Protein AF-K3YWV7-F1 (afdb_monomer_lite)

Structure (mmCIF, N/CA/C/O backbone):
data_AF-K3YWV7-F1
#
_entry.id   AF-K3YWV7-F1
#
loop_
_atom_site.group_PDB
_atom_site.id
_atom_site.type_symbol
_atom_site.label_atom_id
_atom_site.label_alt_id
_atom_site.label_comp_id
_atom_site.label_asym_id
_atom_site.label_entity_id
_atom_site.label_seq_id
_atom_site.pdbx_PDB_ins_code
_atom_site.Cartn_x
_atom_site.Cartn_y
_atom_site.Cartn_z
_atom_site.occupancy
_atom_site.B_iso_or_equiv
_atom_site.auth_seq_id
_atom_site.auth_comp_id
_atom_site.auth_asym_id
_atom_site.auth_atom_id
_atom_site.pdbx_PDB_model_num
ATOM 1 N N . MET A 1 1 ? 2.088 -19.527 16.242 1.00 60.69 1 MET A N 1
ATOM 2 C CA . MET A 1 1 ? 1.527 -18.838 15.055 1.00 60.69 1 MET A CA 1
ATOM 3 C C . MET A 1 1 ? 2.644 -18.541 14.073 1.00 60.69 1 MET A C 1
ATOM 5 O O . MET A 1 1 ? 3.664 -18.003 14.486 1.00 60.69 1 MET A O 1
ATOM 9 N N . LEU A 1 2 ? 2.454 -18.867 12.795 1.00 76.44 2 LEU A N 1
ATOM 10 C CA . LEU A 1 2 ? 3.377 -18.468 11.728 1.00 76.44 2 LEU A CA 1
ATOM 11 C C . LEU A 1 2 ? 3.312 -16.942 11.527 1.00 76.44 2 LEU A C 1
ATOM 13 O O . LEU A 1 2 ? 2.233 -16.349 11.614 1.00 76.44 2 LEU A O 1
ATOM 17 N N . LYS A 1 3 ? 4.450 -16.299 11.231 1.00 75.12 3 LYS A N 1
ATOM 18 C CA . LYS A 1 3 ? 4.530 -14.839 10.995 1.00 75.12 3 LYS A CA 1
ATOM 19 C C . LYS A 1 3 ? 3.562 -14.364 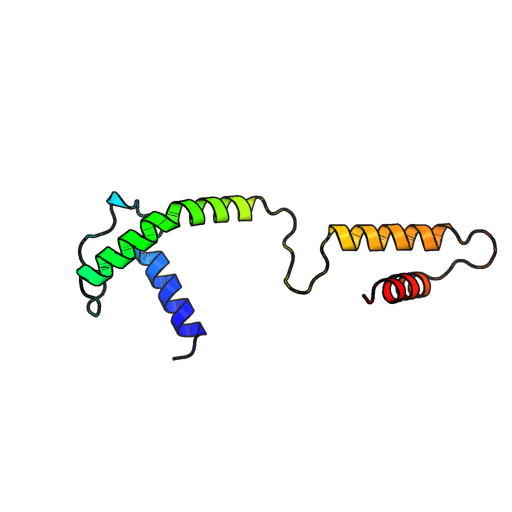9.899 1.00 75.12 3 LYS A C 1
ATOM 21 O O . LYS A 1 3 ? 3.016 -13.268 9.993 1.00 75.12 3 LYS A O 1
ATOM 26 N N . SER A 1 4 ? 3.301 -15.207 8.900 1.00 74.56 4 SER A N 1
ATOM 27 C CA . SER A 1 4 ? 2.344 -14.951 7.817 1.00 74.56 4 SER A CA 1
ATOM 28 C C . SER A 1 4 ? 0.905 -14.782 8.319 1.00 74.56 4 SER A C 1
ATOM 30 O O . SER A 1 4 ? 0.239 -13.818 7.949 1.00 74.56 4 SER A O 1
ATOM 32 N N . GLN A 1 5 ? 0.445 -15.653 9.221 1.00 76.06 5 GLN A N 1
ATOM 33 C CA . GLN A 1 5 ? -0.896 -15.564 9.812 1.00 76.06 5 GLN A CA 1
ATOM 34 C C . GLN A 1 5 ? -1.056 -14.315 10.687 1.00 76.06 5 GLN A C 1
ATOM 36 O O . GLN A 1 5 ? -2.095 -13.659 10.653 1.00 76.06 5 GLN A O 1
ATOM 41 N N . GLN A 1 6 ? -0.013 -13.941 11.437 1.00 81.44 6 GLN A N 1
ATOM 42 C CA . GLN A 1 6 ? -0.017 -12.695 12.214 1.00 81.44 6 GLN A CA 1
ATOM 43 C C . GLN A 1 6 ? -0.104 -11.462 11.304 1.00 81.44 6 GLN A C 1
ATOM 45 O O . GLN A 1 6 ? -0.849 -10.528 11.602 1.00 81.44 6 GLN A O 1
ATOM 50 N N . GLY A 1 7 ? 0.625 -11.465 10.184 1.00 82.12 7 GLY A N 1
ATOM 51 C CA . GLY A 1 7 ? 0.573 -10.396 9.185 1.00 82.12 7 GLY A CA 1
ATOM 52 C C . GLY A 1 7 ? -0.816 -10.241 8.563 1.00 82.12 7 GLY A C 1
ATOM 53 O O . GLY A 1 7 ? -1.341 -9.129 8.505 1.00 82.12 7 GLY A O 1
ATOM 54 N N . GLN A 1 8 ? -1.444 -11.353 8.174 1.00 85.81 8 GLN A N 1
ATOM 55 C CA . GLN A 1 8 ? -2.806 -11.354 7.632 1.00 85.81 8 GLN A CA 1
ATOM 56 C C . GLN A 1 8 ? -3.825 -10.819 8.644 1.00 85.81 8 GLN A C 1
ATOM 58 O O . GLN A 1 8 ? -4.634 -9.963 8.292 1.00 85.81 8 GLN A O 1
ATOM 63 N N . GLY A 1 9 ? -3.745 -11.247 9.908 1.00 88.12 9 GLY A N 1
ATOM 64 C CA . GLY A 1 9 ? -4.625 -10.746 10.967 1.00 88.12 9 GLY A CA 1
ATOM 65 C C . GLY A 1 9 ? -4.511 -9.231 11.161 1.00 88.12 9 GLY A C 1
ATOM 66 O O . GLY A 1 9 ? -5.523 -8.532 11.185 1.00 88.12 9 GLY A O 1
ATOM 67 N N . ARG A 1 10 ? -3.282 -8.698 11.208 1.00 84.44 10 ARG A N 1
ATOM 68 C CA . ARG A 1 10 ? -3.038 -7.246 11.315 1.00 84.44 10 ARG A CA 1
ATOM 69 C C . ARG A 1 10 ? -3.595 -6.473 10.123 1.00 84.44 10 ARG A C 1
ATOM 71 O O . ARG A 1 10 ? -4.174 -5.405 10.309 1.00 84.44 10 ARG A O 1
ATOM 78 N N . TYR A 1 11 ? -3.423 -6.999 8.911 1.00 87.19 11 TYR A N 1
ATOM 79 C CA . TYR A 1 11 ? -3.949 -6.370 7.702 1.00 87.19 11 TYR A CA 1
ATOM 80 C C . TYR A 1 11 ? -5.481 -6.300 7.722 1.00 87.19 11 TYR A C 1
ATOM 82 O O . TYR A 1 11 ? -6.041 -5.234 7.472 1.00 87.19 11 TYR A O 1
ATOM 90 N N . GLN A 1 12 ? -6.155 -7.402 8.066 1.00 89.00 12 GLN A N 1
ATOM 91 C CA . GLN A 1 12 ? -7.620 -7.449 8.133 1.00 89.00 12 GLN A CA 1
ATOM 92 C C . GLN A 1 12 ? -8.173 -6.514 9.212 1.00 89.00 12 GLN A C 1
ATOM 94 O O . GLN A 1 12 ? -9.117 -5.772 8.951 1.00 89.00 12 GLN A O 1
ATOM 99 N N . PHE A 1 13 ? -7.540 -6.488 10.387 1.00 87.25 13 PHE A N 1
ATOM 100 C CA . PHE A 1 13 ? -7.890 -5.569 11.469 1.00 87.25 13 PHE A CA 1
ATOM 101 C C . PHE A 1 13 ? -7.790 -4.106 11.026 1.00 87.25 13 PHE A C 1
ATOM 103 O O . PHE A 1 13 ? -8.756 -3.351 11.102 1.00 87.25 13 PHE A O 1
ATOM 110 N N . LYS A 1 14 ? -6.646 -3.726 10.442 1.00 84.88 14 LYS A N 1
ATOM 111 C CA . LYS A 1 14 ? -6.447 -2.380 9.891 1.00 84.88 14 LYS A CA 1
ATOM 112 C C . LYS A 1 14 ? -7.511 -2.038 8.842 1.00 84.88 14 LYS A C 1
ATOM 114 O O . LYS A 1 14 ? -8.042 -0.932 8.824 1.00 84.88 14 LYS A O 1
ATOM 119 N N . LYS A 1 15 ? -7.831 -2.987 7.961 1.00 85.75 15 LYS A N 1
ATOM 120 C CA . LYS A 1 15 ? -8.817 -2.785 6.898 1.00 85.75 15 LYS A CA 1
ATOM 121 C C . LYS A 1 15 ? -10.233 -2.574 7.439 1.00 85.75 15 LYS A C 1
ATOM 123 O O . LYS A 1 15 ? -10.961 -1.782 6.856 1.00 85.75 15 LYS A O 1
ATOM 128 N N . LYS A 1 16 ? -10.614 -3.268 8.512 1.00 86.25 16 LYS A N 1
ATOM 129 C CA . LYS A 1 16 ? -11.955 -3.188 9.102 1.00 86.25 16 LYS A CA 1
ATOM 130 C C . LYS A 1 16 ? -12.160 -1.913 9.919 1.00 86.25 16 LYS A C 1
ATOM 132 O O . LYS A 1 16 ? -13.185 -1.262 9.762 1.00 86.25 16 LYS A O 1
ATOM 137 N N . ASP A 1 17 ? -11.194 -1.582 10.772 1.00 83.88 17 ASP A N 1
ATOM 138 C CA . ASP A 1 17 ? -11.404 -0.592 11.835 1.00 83.88 17 ASP A CA 1
ATOM 139 C C . ASP A 1 17 ? -10.762 0.776 11.539 1.00 83.88 17 ASP A C 1
ATOM 141 O O . ASP A 1 17 ? -10.998 1.732 12.273 1.00 83.88 17 ASP A O 1
ATOM 145 N N . PHE A 1 18 ? -9.962 0.892 10.469 1.00 82.31 18 PHE A N 1
ATOM 146 C CA . PHE A 1 18 ? -9.226 2.124 10.150 1.00 82.31 18 PHE A CA 1
ATOM 147 C C . PHE A 1 18 ? -9.353 2.595 8.695 1.00 82.31 18 PHE A C 1
ATOM 149 O O . PHE A 1 18 ? -9.396 3.797 8.436 1.00 82.31 18 PHE A O 1
ATOM 156 N N . ASN A 1 19 ? -9.383 1.690 7.712 1.00 82.75 19 ASN A N 1
ATOM 157 C CA . ASN A 1 19 ? -9.428 2.111 6.308 1.00 82.75 19 ASN A CA 1
ATOM 158 C C . ASN A 1 19 ? -10.767 2.788 5.965 1.00 82.75 19 ASN A C 1
ATOM 160 O O . ASN A 1 19 ? -11.830 2.212 6.165 1.00 82.75 19 ASN A O 1
ATOM 164 N N . GLY A 1 20 ? -10.704 3.989 5.380 1.00 78.19 20 GLY A N 1
ATOM 165 C CA . GLY A 1 20 ? -11.888 4.753 4.964 1.00 78.19 20 GLY A CA 1
ATOM 166 C C . GLY A 1 20 ? -12.576 5.530 6.091 1.00 78.19 20 GLY A C 1
ATOM 167 O O . GLY A 1 20 ? -13.554 6.225 5.830 1.00 78.19 20 GLY A O 1
ATOM 168 N N . ILE A 1 21 ? -12.057 5.459 7.320 1.00 80.12 21 ILE A N 1
ATOM 169 C CA . ILE A 1 21 ? -12.570 6.203 8.472 1.00 80.12 21 ILE A CA 1
ATOM 170 C C . ILE A 1 21 ? -11.646 7.398 8.720 1.00 80.12 21 ILE A C 1
ATOM 172 O O . ILE A 1 21 ? -10.430 7.249 8.836 1.00 80.12 21 ILE A O 1
ATOM 176 N N . ALA A 1 22 ? -12.213 8.605 8.778 1.00 76.00 22 ALA A N 1
ATOM 177 C CA . ALA A 1 22 ? -11.457 9.793 9.166 1.00 76.00 22 ALA A CA 1
ATOM 178 C C . ALA A 1 22 ? -10.979 9.655 10.620 1.00 76.00 22 ALA A C 1
ATOM 180 O O . ALA A 1 22 ? -11.720 9.143 11.453 1.00 76.00 22 ALA A O 1
ATOM 181 N N . ALA A 1 23 ? -9.784 10.157 10.947 1.00 73.62 23 ALA A N 1
ATOM 182 C CA . ALA A 1 23 ? -9.200 10.037 12.291 1.00 73.62 23 ALA A CA 1
ATOM 183 C C . ALA A 1 23 ? -10.149 10.494 13.419 1.00 73.62 23 ALA A C 1
ATOM 185 O O . ALA A 1 23 ? -10.199 9.875 14.476 1.00 73.62 23 ALA A O 1
ATOM 186 N N . ASN A 1 24 ? -10.959 11.525 13.159 1.00 77.25 24 ASN A N 1
ATOM 187 C CA . ASN A 1 24 ? -11.936 12.069 14.108 1.00 77.25 24 ASN A CA 1
ATOM 188 C C . ASN A 1 24 ? -13.154 11.155 14.345 1.00 77.25 24 ASN A C 1
ATOM 190 O O . ASN A 1 24 ? -13.870 11.338 15.322 1.00 77.25 24 ASN A O 1
ATOM 194 N N . ASN A 1 25 ? -13.387 10.184 13.458 1.00 78.50 25 ASN A N 1
ATOM 195 C CA . ASN A 1 25 ? -14.525 9.263 13.490 1.00 78.50 25 ASN A CA 1
ATOM 196 C C . ASN A 1 25 ? -14.133 7.859 13.979 1.00 78.50 25 ASN A C 1
ATOM 198 O O . ASN A 1 25 ? -14.977 6.963 13.998 1.00 78.50 25 ASN A O 1
ATOM 202 N N . VAL A 1 26 ? -12.864 7.640 14.340 1.00 80.81 26 VAL A N 1
ATOM 203 C CA . VAL A 1 26 ? -12.424 6.356 14.891 1.00 80.81 26 VAL A CA 1
ATOM 204 C C . VAL A 1 26 ? -13.034 6.188 16.292 1.00 80.81 26 VAL A C 1
ATOM 206 O O . VAL A 1 26 ? -12.933 7.111 17.105 1.00 80.81 26 VAL A O 1
ATOM 209 N N . PRO A 1 27 ? -13.673 5.042 16.603 1.00 80.56 27 PRO A N 1
ATOM 210 C CA . PRO A 1 27 ? -14.298 4.819 17.904 1.00 80.56 27 PRO A CA 1
ATOM 211 C C . PRO A 1 27 ? -13.318 5.038 19.058 1.00 80.56 27 PRO A C 1
ATOM 213 O O . PRO A 1 27 ? -12.170 4.621 18.978 1.00 80.56 27 PRO A O 1
ATOM 216 N N . THR A 1 28 ? -13.761 5.642 20.160 1.00 79.19 28 THR A N 1
ATOM 217 C CA . THR A 1 28 ? -12.913 5.844 21.355 1.00 79.19 28 THR A CA 1
ATOM 218 C C . THR A 1 28 ? -12.818 4.590 22.230 1.00 79.19 28 THR A C 1
ATOM 220 O O . THR A 1 28 ? -11.909 4.467 23.049 1.00 79.19 28 THR A O 1
ATOM 223 N N . LYS A 1 29 ? -13.760 3.654 22.058 1.00 83.19 29 LYS A N 1
ATOM 224 C CA . LYS A 1 29 ? -13.785 2.354 22.736 1.00 83.19 29 LYS A CA 1
ATOM 225 C C . LYS A 1 29 ? -13.221 1.269 21.833 1.00 83.19 29 LYS A C 1
ATOM 227 O O . LYS A 1 29 ? -13.467 1.273 20.626 1.00 83.19 29 LYS A O 1
ATOM 232 N N . THR A 1 30 ? -12.512 0.328 22.439 1.00 82.50 30 THR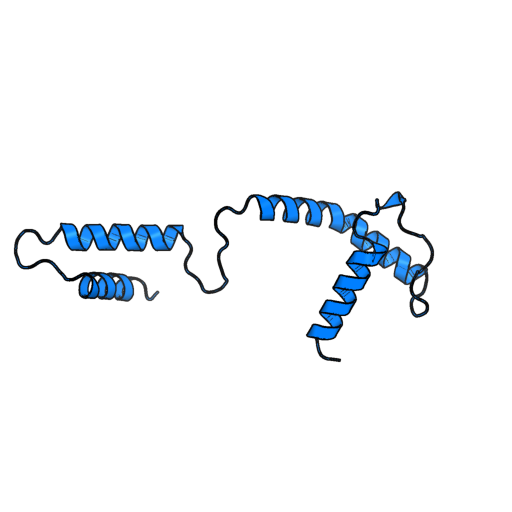 A N 1
ATOM 233 C CA . THR A 1 30 ? -11.923 -0.816 21.749 1.00 82.50 30 THR A CA 1
ATOM 234 C C . THR A 1 30 ? -12.996 -1.697 21.085 1.00 82.50 30 THR A C 1
ATOM 236 O O . THR A 1 30 ? -13.904 -2.186 21.761 1.00 82.50 30 THR A O 1
ATOM 239 N N . PRO A 1 31 ? -12.897 -1.966 19.769 1.00 82.44 31 PRO A N 1
ATOM 240 C CA . PRO A 1 31 ? -13.743 -2.958 19.103 1.00 82.44 31 PRO A CA 1
ATOM 241 C C . PRO A 1 31 ? -13.294 -4.398 19.405 1.00 82.44 31 PRO A C 1
ATOM 243 O O . PRO A 1 31 ? -13.959 -5.357 19.011 1.00 82.44 31 PRO A O 1
ATOM 246 N N . VAL A 1 32 ? -12.154 -4.566 20.086 1.00 83.88 32 VAL A N 1
ATOM 247 C CA . VAL A 1 32 ? -11.542 -5.859 20.389 1.00 83.88 32 VAL A CA 1
ATOM 248 C C . VAL A 1 32 ? -11.674 -6.144 21.876 1.00 83.88 32 VAL A C 1
ATOM 250 O O . VAL A 1 32 ? -11.097 -5.446 22.707 1.00 83.88 32 VAL A O 1
ATOM 253 N N . THR A 1 33 ? -12.368 -7.229 22.210 1.00 81.44 33 THR A N 1
ATOM 254 C CA . THR A 1 33 ? -12.633 -7.649 23.596 1.00 81.44 33 THR A CA 1
ATOM 255 C C . THR A 1 33 ? 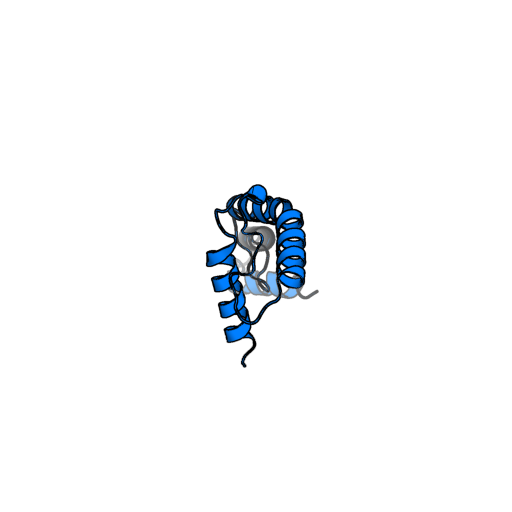-11.370 -7.949 24.404 1.00 81.44 33 THR A C 1
ATOM 257 O O . THR A 1 33 ? -11.378 -7.841 25.625 1.00 81.44 33 THR A O 1
ATOM 260 N N . THR A 1 34 ? -10.271 -8.310 23.741 1.00 86.25 34 THR A N 1
ATOM 261 C CA . THR A 1 34 ? -8.988 -8.629 24.383 1.00 86.25 34 THR A CA 1
ATOM 262 C C . THR A 1 34 ? -8.081 -7.416 24.598 1.00 86.25 34 THR A C 1
ATOM 264 O O . THR A 1 34 ? -7.006 -7.567 25.175 1.00 86.25 34 THR A O 1
ATOM 267 N N . MET A 1 35 ? -8.444 -6.237 24.088 1.00 88.25 35 MET A N 1
ATOM 268 C CA . MET A 1 35 ? -7.611 -5.032 24.123 1.00 88.25 35 MET A CA 1
ATOM 269 C C . MET A 1 35 ? -8.263 -3.981 25.013 1.00 88.25 35 MET A C 1
ATOM 271 O O . MET A 1 35 ? -9.475 -3.812 24.956 1.00 88.25 35 MET A O 1
ATOM 275 N N . ASN A 1 36 ? -7.477 -3.269 25.824 1.00 92.06 36 ASN A N 1
ATOM 276 C CA . ASN A 1 36 ? -8.026 -2.199 26.657 1.00 92.06 36 ASN A CA 1
ATOM 277 C C . ASN A 1 36 ? -8.136 -0.868 25.888 1.00 92.06 36 ASN A C 1
ATOM 279 O O . ASN A 1 36 ? -7.396 -0.623 24.930 1.00 92.06 36 ASN A O 1
ATOM 283 N N . ASP A 1 37 ? -9.015 0.022 26.351 1.00 89.75 37 ASP A N 1
ATOM 284 C CA . ASP A 1 37 ? -9.276 1.315 25.702 1.00 89.75 37 ASP A CA 1
ATOM 285 C C . ASP A 1 37 ? -8.043 2.238 25.654 1.00 89.75 37 ASP A C 1
ATOM 287 O O . ASP A 1 37 ? -7.865 3.005 24.711 1.00 89.75 37 ASP A O 1
ATOM 291 N N . ASN A 1 38 ? -7.137 2.162 26.632 1.00 89.94 38 ASN A N 1
ATOM 292 C CA . ASN A 1 38 ? -5.909 2.968 26.647 1.00 89.94 38 ASN A CA 1
ATOM 293 C C . ASN A 1 38 ? -4.912 2.497 25.569 1.00 89.94 38 ASN A C 1
ATOM 295 O O . ASN A 1 38 ? -4.337 3.298 24.833 1.00 89.94 38 ASN A O 1
ATOM 299 N N . GLN A 1 39 ? -4.738 1.185 25.425 1.00 90.38 39 GLN A N 1
ATOM 300 C CA . GLN A 1 39 ? -3.946 0.575 24.362 1.00 90.38 39 GLN A CA 1
ATOM 301 C C . GLN A 1 39 ? -4.545 0.903 22.995 1.00 90.38 39 GLN A C 1
ATOM 303 O O . GLN A 1 39 ? -3.799 1.228 22.071 1.00 90.38 39 GLN A O 1
ATOM 308 N N . TRP A 1 40 ? -5.873 0.839 22.874 1.00 90.31 40 TRP A N 1
ATOM 309 C CA . TRP A 1 40 ? -6.589 1.206 21.658 1.00 90.31 40 TRP A CA 1
ATOM 310 C C . TRP A 1 40 ? -6.335 2.671 21.285 1.00 90.31 40 TRP A C 1
ATOM 312 O O . TRP A 1 40 ? -5.852 2.938 20.188 1.00 90.31 40 TRP A O 1
ATOM 322 N N . ASN A 1 41 ? -6.514 3.610 22.218 1.00 89.00 41 ASN A N 1
ATOM 323 C CA . ASN A 1 41 ? -6.262 5.033 21.973 1.00 89.00 41 ASN A CA 1
ATOM 324 C C . ASN A 1 41 ? -4.806 5.325 21.577 1.00 89.00 41 ASN A C 1
ATOM 326 O O . ASN A 1 41 ? -4.561 6.113 20.662 1.00 89.00 41 ASN A O 1
ATOM 330 N N . LYS A 1 42 ? -3.825 4.653 22.197 1.00 90.44 42 LYS A N 1
ATOM 331 C CA . LYS A 1 42 ? -2.414 4.747 21.773 1.00 90.44 42 LYS A CA 1
ATOM 332 C C . LYS A 1 42 ? -2.217 4.280 20.330 1.00 90.44 42 LYS A C 1
ATOM 334 O O . LYS A 1 42 ? -1.455 4.895 19.585 1.00 90.44 42 LYS A O 1
ATOM 339 N N . LEU A 1 43 ? -2.903 3.211 19.930 1.00 88.19 43 LEU A N 1
ATOM 340 C CA . LEU A 1 43 ? -2.831 2.675 18.573 1.00 88.19 43 LEU A CA 1
ATOM 341 C C . LEU A 1 43 ? -3.495 3.614 17.556 1.00 88.19 43 LEU A C 1
ATOM 343 O O . LEU A 1 43 ? -2.899 3.879 16.513 1.00 88.19 43 LEU A O 1
ATOM 347 N N . VAL A 1 44 ? -4.664 4.176 17.877 1.00 87.56 44 VAL A N 1
ATOM 348 C CA . VAL A 1 44 ? -5.351 5.181 17.044 1.00 87.56 44 VAL A CA 1
ATOM 349 C C . VAL A 1 44 ? -4.481 6.423 16.852 1.00 87.56 44 VAL A C 1
ATOM 351 O O . VAL A 1 44 ? -4.336 6.907 15.732 1.00 87.56 44 VAL A O 1
ATOM 354 N N . MET A 1 45 ? -3.841 6.913 17.916 1.00 88.81 45 MET A N 1
ATOM 355 C CA . MET A 1 45 ? -2.944 8.068 17.851 1.00 88.81 45 MET A CA 1
ATOM 356 C C . MET A 1 45 ? -1.731 7.805 16.950 1.00 88.81 45 MET A C 1
ATOM 358 O O . MET A 1 45 ? -1.429 8.611 16.072 1.00 88.81 45 MET A O 1
ATOM 362 N N . MET A 1 46 ? -1.069 6.656 17.125 1.00 87.00 46 MET A N 1
ATOM 363 C CA . MET A 1 46 ? 0.062 6.244 16.286 1.00 87.00 46 MET A CA 1
ATOM 364 C C . MET A 1 46 ? -0.351 6.054 14.822 1.00 87.00 46 MET A C 1
ATOM 366 O O . MET A 1 46 ? 0.404 6.394 13.913 1.00 87.00 46 MET A O 1
ATOM 370 N N . TRP A 1 47 ? -1.548 5.530 14.567 1.00 82.69 47 TRP A N 1
ATOM 371 C CA . TRP A 1 47 ? -2.050 5.370 13.207 1.00 82.69 47 TRP A CA 1
ATOM 372 C C . TRP A 1 47 ? -2.352 6.719 12.545 1.00 82.69 47 TRP A C 1
ATOM 374 O O . TRP A 1 47 ? -1.910 6.947 11.421 1.00 82.69 47 TRP A O 1
ATOM 384 N N . SER A 1 48 ? -3.032 7.629 13.246 1.00 81.56 48 SER A N 1
ATOM 385 C CA . SER A 1 48 ? -3.408 8.947 12.720 1.00 81.56 48 SER A CA 1
ATOM 386 C C . SER A 1 48 ? -2.197 9.802 12.344 1.00 81.56 48 SER A C 1
ATOM 388 O O . SER A 1 48 ? -2.228 10.479 11.319 1.00 81.56 48 SER A O 1
ATOM 390 N N . THR A 1 49 ? -1.101 9.735 13.106 1.00 83.75 49 THR A N 1
ATOM 391 C CA . THR A 1 49 ? 0.142 10.453 12.764 1.00 83.75 49 THR A CA 1
ATOM 392 C C . THR A 1 49 ? 0.841 9.865 11.537 1.00 83.75 49 THR A C 1
ATOM 394 O O . THR A 1 49 ? 1.401 10.604 10.730 1.00 83.75 49 THR A O 1
ATOM 397 N N . ASN A 1 50 ? 0.776 8.544 11.353 1.00 78.75 50 ASN A N 1
ATOM 398 C CA . ASN A 1 50 ? 1.387 7.855 10.213 1.00 78.75 50 ASN A CA 1
ATOM 399 C C . ASN A 1 50 ? 0.500 7.835 8.957 1.00 78.75 50 ASN A C 1
ATOM 401 O O . ASN A 1 50 ? 0.995 7.519 7.870 1.00 78.75 50 ASN A O 1
ATOM 405 N N . LEU A 1 51 ? -0.791 8.164 9.075 1.00 78.75 51 LEU A N 1
ATOM 406 C CA . LEU A 1 51 ? -1.747 8.129 7.969 1.00 78.75 51 LEU A CA 1
ATOM 407 C C . LEU A 1 51 ? -1.309 9.040 6.822 1.00 78.75 51 LEU A C 1
ATOM 409 O O . LEU A 1 51 ? -1.288 8.592 5.680 1.00 78.75 51 LEU A O 1
ATOM 413 N N . THR A 1 52 ? -0.888 10.268 7.126 1.00 76.19 52 THR A N 1
ATOM 414 C CA . THR A 1 52 ? -0.456 11.260 6.128 1.00 76.19 52 THR A CA 1
ATOM 415 C C . THR A 1 52 ? 0.743 10.775 5.307 1.00 76.19 52 THR A C 1
ATOM 417 O O . THR A 1 52 ? 0.780 10.925 4.085 1.00 76.19 52 THR A O 1
ATOM 420 N N . GLY A 1 53 ? 1.722 10.139 5.959 1.00 78.69 53 GLY A N 1
ATOM 421 C CA . GLY A 1 53 ? 2.867 9.544 5.266 1.00 78.69 53 GLY A CA 1
ATOM 422 C C . GLY A 1 53 ? 2.460 8.337 4.417 1.00 78.69 53 GLY A C 1
ATOM 423 O O . GLY A 1 53 ? 2.917 8.182 3.285 1.00 78.69 53 GLY A O 1
ATOM 424 N N . CYS A 1 54 ? 1.547 7.506 4.928 1.00 74.62 54 CYS A N 1
ATOM 425 C CA . CYS A 1 54 ? 1.043 6.335 4.212 1.00 74.62 54 CYS A CA 1
ATOM 426 C C . CYS A 1 54 ? 0.226 6.711 2.966 1.00 74.62 54 CYS A C 1
ATOM 428 O O . CYS A 1 54 ? 0.417 6.091 1.922 1.00 74.62 54 CYS A O 1
ATOM 430 N N . THR A 1 55 ? -0.663 7.706 3.046 1.00 78.75 55 THR A N 1
ATOM 431 C CA . THR A 1 55 ? -1.474 8.162 1.901 1.00 78.75 55 THR A CA 1
ATOM 432 C C . THR A 1 55 ? -0.598 8.753 0.805 1.00 78.75 55 THR A C 1
ATOM 434 O O . THR A 1 55 ? -0.769 8.411 -0.365 1.00 78.75 55 THR A O 1
ATOM 437 N N . THR A 1 56 ? 0.396 9.555 1.190 1.00 82.44 56 THR A N 1
ATOM 438 C CA . THR A 1 56 ? 1.401 10.099 0.267 1.00 82.44 56 THR A CA 1
ATOM 439 C C . THR A 1 56 ? 2.170 8.976 -0.429 1.00 82.44 56 THR A C 1
ATOM 441 O O . THR A 1 56 ? 2.310 8.984 -1.648 1.00 82.44 56 THR A O 1
ATOM 444 N N . ASN A 1 57 ? 2.617 7.962 0.321 1.00 82.56 57 ASN A N 1
ATOM 445 C CA . ASN A 1 57 ? 3.351 6.832 -0.249 1.00 82.56 57 ASN A CA 1
ATOM 446 C C . ASN A 1 57 ? 2.484 5.994 -1.208 1.00 82.56 57 ASN A C 1
ATOM 448 O O . ASN A 1 57 ? 2.953 5.616 -2.275 1.00 82.56 57 ASN A O 1
ATOM 452 N N . ILE A 1 58 ? 1.202 5.768 -0.896 1.00 82.31 58 ILE A N 1
ATOM 453 C CA . ILE A 1 58 ? 0.263 5.099 -1.816 1.00 82.31 58 ILE A CA 1
ATOM 454 C C . ILE A 1 58 ? 0.124 5.889 -3.123 1.00 82.31 58 ILE A C 1
ATOM 456 O O . ILE A 1 58 ? 0.193 5.296 -4.200 1.00 82.31 58 ILE A O 1
ATOM 460 N N . GLY A 1 59 ? -0.027 7.214 -3.035 1.00 84.50 59 GLY A N 1
ATOM 461 C CA . GLY A 1 59 ? -0.057 8.090 -4.207 1.00 84.50 59 GLY A CA 1
ATOM 462 C C . GLY A 1 59 ? 1.222 7.972 -5.037 1.00 84.50 59 GLY A C 1
ATOM 463 O O . GLY A 1 59 ? 1.154 7.726 -6.239 1.00 84.50 59 GLY A O 1
ATOM 464 N N . ASN A 1 60 ? 2.384 8.033 -4.383 1.00 83.88 60 ASN A N 1
ATOM 465 C CA . ASN A 1 60 ? 3.683 7.857 -5.034 1.00 83.88 60 ASN A CA 1
ATOM 466 C C . ASN A 1 60 ? 3.811 6.483 -5.704 1.00 83.88 60 ASN A C 1
ATOM 468 O O . ASN A 1 60 ? 4.309 6.400 -6.822 1.00 83.88 60 ASN A O 1
ATOM 472 N N . HIS A 1 61 ? 3.316 5.418 -5.068 1.00 79.31 61 HIS A N 1
ATOM 473 C CA . HIS A 1 61 ? 3.288 4.073 -5.641 1.00 79.31 61 HIS A CA 1
ATOM 474 C C . HIS A 1 61 ? 2.442 3.997 -6.919 1.00 79.31 61 HIS A C 1
ATOM 476 O O . HIS A 1 61 ? 2.802 3.264 -7.836 1.00 79.31 61 HIS A O 1
ATOM 482 N N . GLY A 1 62 ? 1.354 4.768 -7.004 1.00 83.31 62 GLY A N 1
ATOM 483 C CA . GLY A 1 62 ? 0.548 4.898 -8.221 1.00 83.31 62 GLY A CA 1
ATOM 484 C C . GLY A 1 62 ? 1.260 5.639 -9.360 1.00 83.31 62 GLY A C 1
ATOM 485 O O . GLY A 1 62 ? 0.934 5.424 -10.523 1.00 83.31 62 GLY A O 1
ATOM 486 N N . LEU A 1 63 ? 2.257 6.472 -9.042 1.00 86.19 63 LEU A N 1
ATOM 487 C CA . LEU A 1 63 ? 3.096 7.177 -10.020 1.00 86.19 63 LEU A CA 1
ATOM 488 C C . LEU A 1 63 ? 4.294 6.340 -10.499 1.00 86.19 63 LEU A C 1
ATOM 490 O O . LEU A 1 63 ? 4.995 6.741 -11.432 1.00 86.19 63 LEU A O 1
ATOM 494 N N . VAL A 1 64 ? 4.557 5.183 -9.880 1.00 82.88 64 VAL A N 1
ATOM 495 C CA . VAL A 1 64 ? 5.657 4.299 -10.283 1.00 82.88 64 VAL A CA 1
ATOM 496 C C . VAL A 1 64 ? 5.349 3.702 -11.655 1.00 82.88 64 VAL A C 1
ATOM 498 O O . VAL A 1 64 ? 4.520 2.809 -11.799 1.00 82.88 64 VAL A O 1
ATOM 501 N N . ARG A 1 65 ? 6.064 4.180 -12.678 1.00 77.75 65 ARG A N 1
ATOM 502 C CA . ARG A 1 65 ? 5.904 3.737 -14.072 1.00 77.75 65 ARG A CA 1
ATOM 503 C C . ARG A 1 65 ? 6.496 2.351 -14.344 1.00 77.75 65 ARG A C 1
ATOM 505 O O . ARG A 1 65 ? 5.971 1.618 -15.173 1.00 77.75 65 ARG A O 1
ATOM 512 N N . TYR A 1 66 ? 7.584 2.002 -13.656 1.00 75.75 66 TYR A N 1
ATOM 513 C CA . TYR A 1 66 ? 8.303 0.739 -13.841 1.00 75.75 66 TYR A CA 1
ATOM 514 C C . TYR A 1 66 ? 8.636 0.122 -12.476 1.00 75.75 66 TYR A C 1
ATOM 516 O O . TYR A 1 66 ? 9.572 0.586 -11.817 1.00 75.75 66 TYR A O 1
ATOM 524 N N . PRO A 1 67 ? 7.880 -0.891 -12.017 1.00 70.00 67 PRO A N 1
ATOM 525 C CA . PRO A 1 67 ? 8.165 -1.551 -10.752 1.00 70.00 67 PRO A CA 1
ATOM 526 C C . PRO A 1 67 ? 9.479 -2.332 -10.860 1.00 70.00 67 PRO A C 1
ATOM 528 O O . PRO A 1 67 ? 9.633 -3.200 -11.715 1.00 70.00 67 PRO A O 1
ATOM 531 N N . GLN A 1 68 ? 10.440 -2.018 -9.994 1.00 69.00 68 GLN A N 1
ATOM 532 C CA . GLN A 1 68 ? 11.678 -2.786 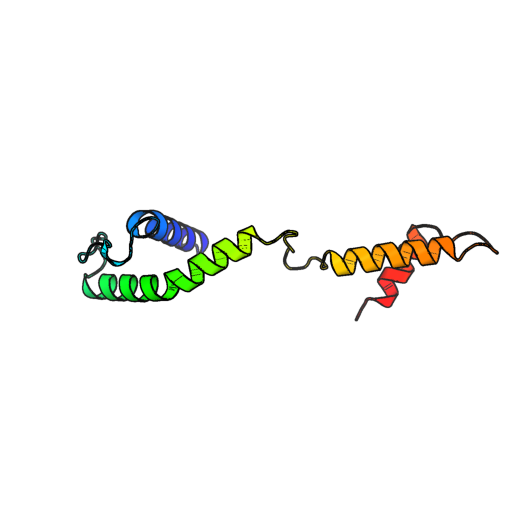-9.874 1.00 69.00 68 GLN A CA 1
ATOM 533 C C . GLN A 1 68 ? 11.488 -3.881 -8.830 1.00 69.00 68 GLN A C 1
ATOM 535 O O . GLN A 1 68 ? 11.095 -3.603 -7.696 1.00 69.00 68 GLN A O 1
ATOM 540 N N . HIS A 1 69 ? 11.786 -5.127 -9.194 1.00 61.88 69 HIS A N 1
ATOM 541 C CA . HIS A 1 69 ? 11.846 -6.212 -8.223 1.00 61.88 69 HIS A CA 1
ATOM 542 C C . HIS A 1 69 ? 13.199 -6.202 -7.511 1.00 61.88 69 HIS A C 1
ATOM 544 O O . HIS A 1 69 ? 14.246 -5.991 -8.124 1.00 61.88 69 HIS A O 1
ATOM 550 N N . THR A 1 70 ? 13.197 -6.451 -6.205 1.00 56.81 70 THR A N 1
ATOM 551 C CA . THR A 1 70 ? 14.426 -6.609 -5.424 1.00 56.81 70 THR A CA 1
ATOM 552 C C . THR A 1 70 ? 15.275 -7.734 -6.023 1.00 56.81 70 THR A C 1
ATOM 554 O O . THR A 1 70 ? 14.787 -8.846 -6.196 1.00 56.81 70 THR A O 1
ATOM 557 N N . GLY A 1 71 ? 16.528 -7.435 -6.375 1.00 60.97 71 GLY A N 1
ATOM 558 C CA . GLY A 1 71 ? 17.430 -8.368 -7.065 1.00 60.97 71 GLY A CA 1
ATOM 559 C C . GLY A 1 71 ? 17.411 -8.282 -8.597 1.00 60.97 71 GLY A C 1
ATOM 560 O O . GLY A 1 71 ? 18.246 -8.907 -9.242 1.00 60.97 71 GLY A O 1
ATOM 561 N N . SER A 1 72 ? 16.517 -7.482 -9.190 1.00 64.12 72 SER A N 1
ATOM 562 C CA . SER A 1 72 ? 16.536 -7.176 -10.628 1.00 64.12 72 SER A CA 1
ATOM 563 C C . SER A 1 72 ? 17.326 -5.895 -10.921 1.00 64.12 72 SER A C 1
ATOM 565 O O . SER A 1 72 ? 17.366 -4.970 -10.107 1.00 64.12 72 SER A O 1
ATOM 567 N N . ARG A 1 73 ? 17.985 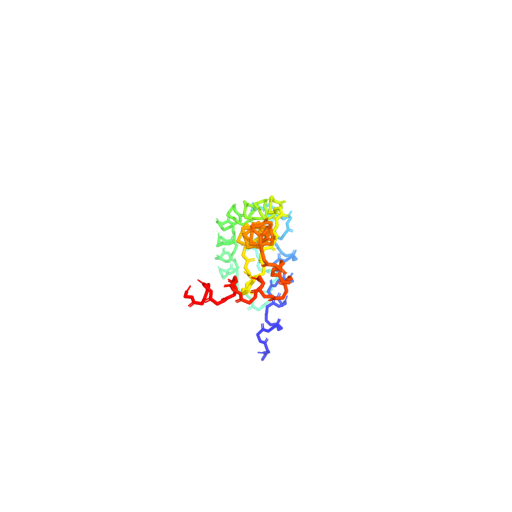-5.836 -12.087 1.00 65.50 73 ARG A N 1
ATOM 568 C CA . ARG A 1 73 ? 18.652 -4.611 -12.562 1.00 65.50 73 ARG A CA 1
ATOM 569 C C . ARG A 1 73 ? 17.596 -3.542 -12.861 1.00 65.50 73 ARG A C 1
ATOM 571 O O . ARG A 1 73 ? 16.518 -3.860 -13.356 1.00 65.50 73 ARG A O 1
ATOM 578 N N . SER A 1 74 ? 17.908 -2.272 -12.593 1.00 74.06 74 SER A N 1
ATOM 579 C CA . SER A 1 74 ? 17.016 -1.172 -12.970 1.00 74.06 74 SER A CA 1
ATOM 580 C C . SER A 1 74 ? 16.779 -1.165 -14.484 1.00 74.06 74 SER A C 1
ATOM 582 O O . SER A 1 74 ? 17.698 -1.436 -15.254 1.00 74.06 74 SER A O 1
ATOM 584 N N . TYR A 1 75 ? 15.565 -0.817 -14.928 1.00 70.62 75 TYR A N 1
ATOM 585 C CA . TYR A 1 75 ? 15.236 -0.728 -16.360 1.00 70.62 75 TYR A CA 1
ATOM 586 C C . TYR A 1 75 ? 16.212 0.178 -17.127 1.00 70.62 75 TYR A C 1
ATOM 588 O O . TYR A 1 75 ? 16.638 -0.149 -18.226 1.00 70.62 75 TYR A O 1
ATOM 596 N N . ILE A 1 76 ? 16.638 1.284 -16.508 1.00 73.25 76 ILE A N 1
ATOM 597 C CA . ILE A 1 76 ? 17.644 2.196 -17.068 1.00 73.25 76 ILE A CA 1
ATOM 598 C C . ILE A 1 76 ? 18.979 1.468 -17.268 1.00 73.25 76 ILE A C 1
ATOM 600 O O . ILE A 1 76 ? 19.564 1.535 -18.345 1.00 73.25 76 ILE A O 1
ATOM 604 N N . ALA A 1 77 ? 19.444 0.710 -16.269 1.00 75.25 77 ALA A N 1
ATOM 605 C CA . ALA A 1 77 ? 20.657 -0.090 -16.410 1.00 75.25 77 ALA A CA 1
ATOM 606 C C . ALA A 1 77 ? 20.512 -1.176 -17.490 1.00 75.25 77 ALA A C 1
ATOM 608 O O . ALA A 1 77 ? 21.479 -1.440 -18.201 1.00 75.25 77 ALA A O 1
ATOM 609 N N . GLN A 1 78 ? 19.326 -1.772 -17.643 1.00 74.75 78 GLN A N 1
ATOM 610 C CA . GLN A 1 78 ? 19.037 -2.729 -18.714 1.00 74.75 78 GLN A CA 1
ATOM 611 C C . GLN A 1 78 ? 19.047 -2.062 -20.098 1.00 74.75 78 GLN A C 1
ATOM 613 O O . GLN A 1 78 ? 19.638 -2.611 -21.021 1.00 74.75 78 GLN A O 1
ATOM 618 N N . ALA A 1 79 ? 18.486 -0.859 -20.237 1.00 77.81 79 ALA A N 1
ATOM 619 C CA . ALA A 1 79 ? 18.511 -0.100 -21.486 1.00 77.81 79 ALA A CA 1
ATOM 620 C C . ALA A 1 79 ? 19.946 0.258 -21.904 1.00 77.81 79 ALA A C 1
ATOM 622 O O . ALA A 1 79 ? 20.323 0.032 -23.048 1.00 77.81 79 ALA A O 1
ATOM 623 N N . HIS A 1 80 ? 20.784 0.720 -20.968 1.00 82.25 80 HIS A N 1
ATOM 624 C CA . HIS A 1 80 ? 22.205 0.968 -21.247 1.00 82.25 80 HIS A CA 1
ATOM 625 C C . HIS A 1 80 ? 22.959 -0.298 -21.665 1.00 82.25 80 HIS A C 1
ATOM 627 O O . HIS A 1 80 ? 23.861 -0.224 -22.491 1.00 82.25 80 HIS A O 1
ATOM 633 N N . VAL A 1 81 ? 22.603 -1.453 -21.099 1.00 80.75 81 VAL A N 1
ATOM 634 C CA . VAL A 1 81 ? 23.167 -2.750 -21.492 1.00 80.75 81 VAL A CA 1
ATOM 635 C C . VAL A 1 81 ? 22.783 -3.104 -22.931 1.00 80.75 81 VAL A C 1
ATOM 637 O O . VAL A 1 81 ? 23.656 -3.510 -23.688 1.00 80.75 81 VAL A O 1
ATOM 640 N N . VAL A 1 82 ? 21.523 -2.899 -23.326 1.00 80.62 82 VAL A N 1
ATOM 641 C CA . VAL A 1 82 ? 21.049 -3.168 -24.697 1.00 80.62 82 VAL A CA 1
ATOM 642 C C . VAL A 1 82 ? 21.697 -2.221 -25.708 1.00 80.62 82 VAL A C 1
ATOM 644 O O . VAL A 1 82 ? 22.232 -2.688 -26.705 1.00 80.62 82 VAL A O 1
ATOM 647 N N . VAL A 1 83 ? 21.743 -0.916 -25.419 1.00 83.94 83 VAL A N 1
ATOM 648 C CA . VAL A 1 83 ? 22.406 0.075 -26.291 1.00 83.94 83 VAL A CA 1
ATOM 649 C C . VAL A 1 83 ? 23.889 -0.251 -26.467 1.00 83.94 83 VAL A C 1
ATOM 651 O O . VAL A 1 83 ? 24.428 -0.145 -27.565 1.00 83.94 83 VAL A O 1
ATOM 654 N N . TRP A 1 84 ? 24.558 -0.684 -25.397 1.00 81.38 84 TRP A N 1
ATOM 655 C CA . TRP A 1 84 ? 25.958 -1.085 -25.476 1.00 81.38 84 TRP A CA 1
ATOM 656 C C . TRP A 1 84 ? 26.149 -2.357 -26.320 1.00 81.38 84 TRP A C 1
ATOM 658 O O . TRP A 1 84 ? 27.081 -2.420 -27.119 1.00 81.38 84 TRP A O 1
ATOM 668 N N . MET A 1 85 ? 25.237 -3.333 -26.224 1.00 79.81 85 MET A N 1
ATOM 669 C CA . MET A 1 85 ? 25.240 -4.505 -27.111 1.00 79.81 85 MET A CA 1
ATOM 670 C C . MET A 1 85 ? 25.043 -4.109 -28.580 1.00 79.81 85 MET A C 1
ATOM 672 O O . MET A 1 85 ? 25.777 -4.593 -29.437 1.00 79.81 85 MET A O 1
ATOM 676 N N . GLU A 1 86 ? 24.096 -3.215 -28.877 1.00 79.19 86 GLU A N 1
ATOM 677 C CA . GLU A 1 86 ? 23.841 -2.731 -30.241 1.00 79.19 86 GLU A CA 1
ATOM 678 C C . GLU A 1 86 ? 25.072 -2.039 -30.843 1.00 79.19 86 GLU A C 1
ATOM 680 O O . GLU A 1 86 ? 25.398 -2.270 -32.006 1.00 79.19 86 GLU A O 1
ATOM 685 N N . GLN A 1 87 ? 25.804 -1.256 -30.045 1.00 82.12 87 GLN A N 1
ATOM 686 C CA . GLN A 1 87 ? 27.054 -0.617 -30.468 1.00 82.12 87 GLN A CA 1
ATOM 687 C C . GLN A 1 87 ? 28.154 -1.638 -30.783 1.00 82.12 87 GLN A C 1
ATOM 689 O O . GLN A 1 87 ? 28.801 -1.526 -31.821 1.00 82.12 87 GLN A O 1
ATOM 694 N N . ILE A 1 88 ? 28.338 -2.658 -29.935 1.00 77.00 88 ILE A N 1
ATOM 695 C CA . ILE A 1 88 ? 29.324 -3.730 -30.165 1.00 77.00 88 ILE A CA 1
ATOM 696 C C . ILE A 1 88 ? 29.014 -4.490 -31.462 1.00 77.00 88 ILE A C 1
ATOM 698 O O . ILE A 1 88 ? 29.923 -4.782 -32.237 1.00 77.00 88 ILE A O 1
ATOM 702 N N . ILE A 1 89 ? 27.736 -4.787 -31.710 1.00 73.88 89 ILE A N 1
ATOM 703 C CA . ILE A 1 89 ? 27.290 -5.487 -32.921 1.00 73.88 89 ILE A CA 1
ATOM 704 C C . ILE A 1 89 ? 27.491 -4.605 -34.166 1.00 73.88 89 ILE A C 1
ATOM 706 O O . ILE A 1 89 ? 27.925 -5.102 -35.204 1.00 73.88 89 ILE A O 1
ATOM 710 N N . ALA A 1 90 ? 27.224 -3.298 -34.070 1.00 74.44 90 ALA A N 1
ATOM 711 C CA . ALA A 1 90 ? 27.355 -2.356 -35.185 1.00 74.44 90 ALA A CA 1
ATOM 712 C C . ALA A 1 90 ? 28.812 -2.014 -35.555 1.00 74.44 90 ALA A C 1
ATOM 714 O O . ALA A 1 90 ? 29.083 -1.681 -36.706 1.00 74.44 90 ALA A O 1
ATOM 715 N N . GLN A 1 91 ? 29.755 -2.098 -34.610 1.00 65.06 91 GLN A N 1
ATOM 716 C CA . GLN A 1 91 ? 31.170 -1.768 -34.838 1.00 65.06 91 GLN A CA 1
ATOM 717 C C . GLN A 1 91 ? 31.900 -2.782 -35.740 1.00 65.06 91 GLN A C 1
ATOM 719 O O . GLN A 1 91 ? 32.993 -2.502 -36.229 1.00 65.06 91 GLN A O 1
ATOM 724 N N . ALA A 1 92 ? 31.329 -3.968 -35.952 1.00 58.66 92 ALA A N 1
ATOM 725 C CA . ALA A 1 92 ? 32.016 -5.103 -36.556 1.00 58.66 92 ALA A CA 1
ATOM 726 C C . ALA A 1 92 ? 31.911 -5.144 -38.095 1.00 58.66 92 ALA A C 1
ATOM 728 O O . ALA A 1 92 ? 31.551 -6.155 -38.697 1.00 58.66 92 ALA A O 1
ATOM 729 N N . GLY A 1 93 ? 32.217 -4.005 -38.719 1.00 56.62 93 GLY A N 1
ATOM 730 C CA . GLY A 1 93 ? 32.158 -3.794 -40.163 1.00 56.62 93 GLY A CA 1
ATOM 731 C C . GLY A 1 93 ? 33.382 -4.237 -40.971 1.00 56.62 93 GLY A C 1
ATOM 732 O O . GLY A 1 93 ? 33.309 -4.104 -42.183 1.00 56.62 93 GLY A O 1
ATOM 733 N N . ASP A 1 94 ? 34.461 -4.761 -40.370 1.00 56.34 94 ASP A N 1
ATOM 734 C CA . ASP A 1 94 ? 35.684 -5.097 -41.135 1.00 56.34 94 ASP A CA 1
ATOM 735 C C . ASP A 1 94 ? 36.320 -6.475 -40.880 1.00 56.34 94 ASP A C 1
ATOM 737 O O . ASP A 1 94 ? 37.260 -6.818 -41.575 1.00 56.34 94 ASP A O 1
ATOM 741 N N . ASP A 1 95 ? 35.803 -7.315 -39.982 1.00 61.88 95 ASP A N 1
ATOM 742 C CA . ASP A 1 95 ? 36.120 -8.754 -39.957 1.00 61.88 95 ASP A CA 1
ATOM 743 C C . ASP A 1 95 ? 35.122 -9.444 -39.019 1.00 61.88 95 ASP A C 1
ATOM 745 O O . ASP A 1 95 ? 35.191 -9.294 -37.804 1.00 61.88 95 ASP A O 1
ATOM 749 N N . GLN A 1 96 ? 34.151 -10.141 -39.616 1.00 60.16 96 GLN A N 1
ATOM 750 C CA . GLN A 1 96 ? 33.127 -11.000 -39.002 1.00 60.16 96 GLN A CA 1
ATOM 751 C C . GLN A 1 96 ? 32.358 -10.414 -37.782 1.00 60.16 96 GLN A C 1
ATOM 753 O O . GLN A 1 96 ? 32.883 -10.355 -36.669 1.00 60.16 96 GLN A O 1
ATOM 758 N N . PRO A 1 97 ? 31.066 -10.045 -37.924 1.00 58.94 97 PRO A N 1
ATOM 759 C CA . PRO A 1 97 ? 30.319 -9.456 -36.822 1.00 58.94 97 PRO A CA 1
ATOM 760 C C . PRO A 1 97 ? 30.188 -10.392 -35.622 1.00 58.94 97 PRO A C 1
ATOM 762 O O . PRO A 1 97 ? 29.698 -11.514 -35.766 1.00 58.94 97 PRO A O 1
ATOM 765 N N . LYS A 1 98 ? 30.594 -9.905 -34.435 1.00 65.75 98 LYS A N 1
ATOM 766 C CA . LYS A 1 98 ? 30.388 -10.605 -33.159 1.00 65.75 98 LYS A CA 1
ATOM 767 C C . LYS A 1 98 ? 28.916 -10.970 -33.040 1.00 65.75 98 LYS A C 1
ATOM 769 O O . LYS A 1 98 ? 28.027 -10.122 -33.157 1.00 65.75 98 LYS A O 1
ATOM 774 N N . THR A 1 99 ? 28.664 -12.246 -32.803 1.00 73.62 99 THR A N 1
ATOM 775 C CA . THR A 1 99 ? 27.310 -12.749 -32.609 1.00 73.62 99 THR A CA 1
ATOM 776 C C . THR A 1 99 ? 26.701 -12.130 -31.351 1.00 73.62 99 THR A C 1
ATOM 778 O O . THR A 1 99 ? 27.406 -11.731 -30.421 1.00 73.62 99 THR A O 1
ATOM 781 N N . VAL A 1 100 ? 25.368 -12.082 -31.281 1.00 66.88 100 VAL A N 1
ATOM 782 C CA . VAL A 1 100 ? 24.642 -11.552 -30.110 1.00 66.88 100 V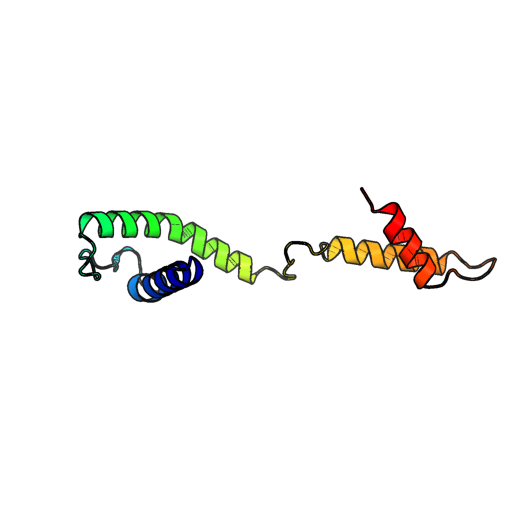AL A CA 1
ATOM 783 C C . VAL A 1 100 ? 25.132 -12.202 -28.809 1.00 66.88 100 VAL A C 1
ATOM 785 O O . VAL A 1 100 ? 25.243 -11.533 -27.788 1.00 66.88 100 VAL A O 1
ATOM 788 N N . VAL A 1 101 ? 25.490 -13.488 -28.850 1.00 72.00 101 VAL A N 1
ATOM 789 C CA . VAL A 1 101 ? 25.990 -14.249 -27.697 1.00 72.00 101 VAL A CA 1
ATOM 790 C C . VAL A 1 101 ? 27.355 -13.745 -27.216 1.00 72.00 101 VAL A C 1
ATOM 792 O O . VAL A 1 101 ? 27.564 -13.609 -26.012 1.00 72.00 101 VAL A O 1
ATOM 795 N N . GLU A 1 102 ? 28.268 -13.418 -28.129 1.00 72.94 102 GLU A N 1
ATOM 796 C CA . GLU A 1 102 ? 29.599 -12.892 -27.794 1.00 72.94 102 GLU A CA 1
ATOM 797 C C . GLU A 1 102 ? 29.515 -11.466 -27.250 1.00 72.94 102 GLU A C 1
ATOM 799 O O . GLU A 1 102 ? 30.147 -11.154 -26.239 1.00 72.94 102 GLU A O 1
ATOM 804 N N . ALA A 1 103 ? 28.662 -10.628 -27.849 1.00 70.62 103 ALA A N 1
ATOM 805 C CA . ALA A 1 103 ? 28.376 -9.295 -27.328 1.00 70.62 103 ALA A CA 1
ATOM 806 C C . ALA A 1 103 ? 27.761 -9.373 -25.918 1.00 70.62 103 ALA A C 1
ATOM 808 O O . ALA A 1 103 ? 28.164 -8.636 -25.020 1.00 70.62 103 ALA A O 1
ATOM 809 N N . MET A 1 104 ? 26.837 -10.311 -25.674 1.00 69.12 104 MET A N 1
ATOM 810 C CA . MET A 1 104 ? 26.293 -10.536 -24.332 1.00 69.12 104 MET A CA 1
ATOM 811 C C . MET A 1 104 ? 27.360 -10.981 -23.326 1.00 69.12 104 MET A C 1
ATOM 813 O O . MET A 1 104 ? 27.363 -10.489 -22.196 1.00 69.12 104 MET A O 1
ATOM 817 N N . ALA A 1 105 ? 28.265 -11.882 -23.715 1.00 74.62 105 ALA A N 1
ATOM 818 C CA . ALA A 1 105 ? 29.335 -12.369 -22.846 1.00 74.62 105 ALA A CA 1
ATOM 819 C C . ALA A 1 105 ? 30.298 -11.244 -22.431 1.00 74.62 105 ALA A C 1
ATOM 821 O O . ALA A 1 105 ? 30.634 -11.125 -21.252 1.00 74.62 105 ALA A O 1
ATOM 822 N N . GLU A 1 106 ? 30.670 -10.373 -23.369 1.00 73.12 106 GLU A N 1
ATOM 823 C CA . GLU A 1 106 ? 31.529 -9.211 -23.119 1.00 73.12 106 GLU A CA 1
ATOM 824 C C . GLU A 1 106 ? 30.864 -8.208 -22.164 1.00 73.12 106 GLU A C 1
ATOM 826 O O . GLU A 1 106 ? 31.460 -7.777 -21.172 1.00 73.12 106 GLU A O 1
ATOM 831 N N . VAL A 1 107 ? 29.579 -7.920 -22.392 1.00 72.81 107 VAL A N 1
ATOM 832 C CA . VAL A 1 107 ? 28.807 -7.005 -21.543 1.00 72.81 107 VAL A CA 1
ATOM 833 C C . VAL A 1 107 ? 28.615 -7.539 -20.121 1.00 72.81 107 VAL A C 1
ATOM 835 O O . VAL A 1 107 ? 28.571 -6.767 -19.154 1.00 72.81 107 VAL A O 1
ATOM 838 N N . VAL A 1 108 ? 28.504 -8.858 -19.971 1.00 70.88 108 VAL A N 1
ATOM 839 C CA . VAL A 1 108 ? 28.397 -9.520 -18.667 1.00 70.88 108 VAL A CA 1
ATOM 840 C C . VAL A 1 108 ? 29.743 -9.535 -17.938 1.00 70.88 108 VAL A C 1
ATOM 842 O O . VAL A 1 108 ? 29.761 -9.214 -16.749 1.00 70.88 108 VAL A O 1
ATOM 845 N N . GLN A 1 109 ? 30.858 -9.834 -18.617 1.00 68.56 109 GLN A N 1
ATOM 846 C CA . GLN A 1 109 ? 32.189 -9.889 -17.993 1.00 68.56 109 GLN A CA 1
ATOM 847 C C . GLN A 1 109 ? 32.669 -8.531 -17.463 1.00 68.56 109 GLN A C 1
ATOM 849 O O . GLN A 1 109 ? 33.233 -8.467 -16.373 1.00 68.56 109 GLN A O 1
ATOM 854 N N . TYR A 1 110 ? 32.385 -7.436 -18.168 1.00 64.75 110 TYR A N 1
ATOM 855 C CA . TYR A 1 110 ? 32.812 -6.087 -17.764 1.00 64.75 110 TYR A CA 1
ATOM 856 C C . TYR A 1 110 ? 32.013 -5.494 -16.586 1.00 64.75 110 TYR A C 1
ATOM 858 O O . TYR A 1 110 ? 32.349 -4.422 -16.086 1.00 64.75 110 TYR A O 1
ATOM 866 N N . ARG A 1 111 ? 30.929 -6.155 -16.151 1.00 60.38 111 ARG A N 1
ATOM 867 C CA . ARG A 1 111 ? 29.993 -5.662 -15.118 1.00 60.38 111 ARG A CA 1
ATOM 868 C C . ARG A 1 111 ? 29.945 -6.512 -13.843 1.00 60.38 111 ARG A C 1
ATOM 870 O O . ARG A 1 111 ? 29.037 -6.315 -13.036 1.00 60.38 111 ARG A O 1
ATOM 877 N N . ILE A 1 112 ? 30.874 -7.449 -13.648 1.00 49.78 112 ILE A N 1
ATOM 878 C CA . ILE A 1 112 ? 31.055 -8.132 -12.357 1.00 49.78 112 ILE A CA 1
ATOM 879 C C . ILE A 1 112 ? 31.982 -7.272 -11.485 1.00 49.78 112 ILE A C 1
ATOM 881 O O . ILE A 1 112 ? 33.147 -7.607 -11.340 1.00 49.78 112 ILE A O 1
ATOM 885 N N . PHE A 1 113 ? 31.466 -6.158 -10.956 1.00 42.75 113 PHE A N 1
ATOM 886 C CA . PHE A 1 113 ? 31.943 -5.455 -9.755 1.00 42.75 113 PHE A CA 1
ATOM 887 C C . PHE A 1 113 ? 30.786 -4.639 -9.168 1.00 42.75 113 PHE A C 1
ATOM 889 O O . PHE A 1 113 ? 30.055 -3.999 -9.962 1.00 42.75 113 PHE A O 1
#

Organism: Setaria italica (NCBI:txid4555)

Radius of gyration: 26.19 Å; chains: 1; bounding box: 51×31×68 Å

Foldseek 3Di:
DDPVVVVVVVVVVCCPQPPPADLVRRDQADPDPVDGSVRVVVVSVVCNVCVVVVVVVVVVVVVPPDDDDVVDDPPVVVVVLVVQLVVQQVVCPPDDGDDSVRSNVVSVVVPPD

Sequence (113 aa):
MLKSQQGQGRYQFKKKDFNGIAANNVPTKTPVTTMNDNQWNKLVMMWSTNLTGCTTNIGNHGLVRYPQHTGSRSYIAQAHVVVWMEQIIAQAGDDQPKTVVEAMAEVVQYRIF

Secondary structure (DSSP, 8-state):
--HHHHHHHHHHHHHHHTTT--GGGS-SS-SSTTS-HHHHHHHHHHHHHHHHHHHHHHHHHHT-SSPPPTTSPPHHHHHHHHHHHHHHHHT--SS-PPPHHHHHHHHHHTT--

pLDDT: mean 76.99, std 9.63, range [42.75, 92.06]